Protein AF-A0A7M2TFY6-F1 (afdb_monomer_lite)

pLDDT: mean 75.04, std 17.41, range [47.75, 97.88]

Secondary structure (DSSP, 8-state):
------THHHHHHHH--HHHHHHHHHHHHHHHHHHHS--PPPP-----------S-PPPPP-

Foldseek 3Di:
DPPDPPVVVVCCVVPNPVVVVVVVVVVVVVVVCPVVDDDDPDDPPPPPPPCPPPDDDPDDDD

Sequence (62 aa):
MFQETPIFSRLVAERGDIPAQVRGEAERIRRDLARVLPQAPPAPHPSTAHNTGGWMAPPALP

Radius of gyration: 19.19 Å; chains: 1; bounding box: 27×24×62 Å

Structure (mmCIF, N/CA/C/O backbone):
data_AF-A0A7M2TFY6-F1
#
_entry.id   AF-A0A7M2TFY6-F1
#
loop_
_atom_site.group_PDB
_atom_site.id
_atom_site.type_symbol
_atom_site.label_atom_id
_atom_site.label_alt_id
_atom_site.label_comp_id
_atom_site.label_asym_id
_atom_site.label_entity_id
_atom_site.label_seq_id
_atom_site.pdbx_PDB_ins_code
_atom_site.Cartn_x
_atom_site.Cartn_y
_atom_site.Cartn_z
_atom_site.occupancy
_atom_site.B_iso_or_equiv
_atom_site.auth_seq_id
_atom_site.auth_comp_id
_atom_site.auth_asym_id
_atom_site.auth_atom_id
_atom_site.pdbx_PDB_model_num
ATOM 1 N 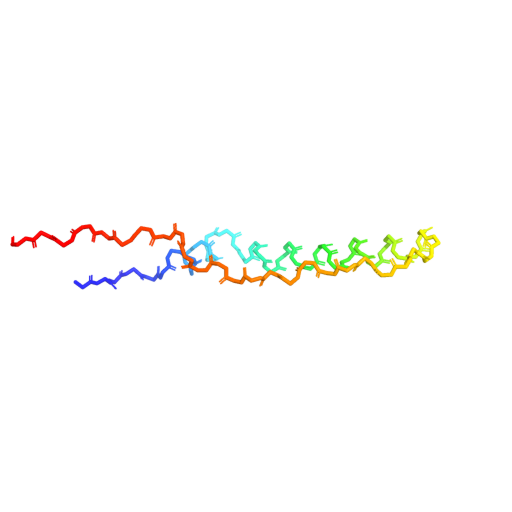N . MET A 1 1 ? -10.801 -2.628 32.240 1.00 47.75 1 MET A N 1
ATOM 2 C CA . MET A 1 1 ? -11.507 -3.002 30.996 1.00 47.75 1 MET A CA 1
ATOM 3 C C . MET A 1 1 ? -10.799 -2.304 29.845 1.00 47.75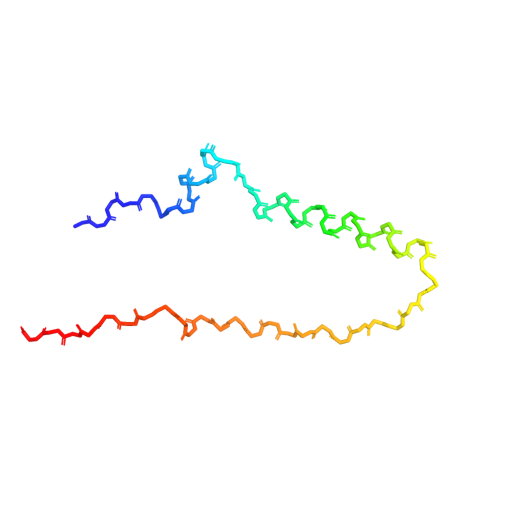 1 MET A C 1
ATOM 5 O O . MET A 1 1 ? -10.821 -1.084 29.820 1.00 47.75 1 MET A O 1
ATOM 9 N N . PHE A 1 2 ? -10.122 -3.032 28.954 1.00 53.81 2 PHE A N 1
ATOM 10 C CA . PHE A 1 2 ? -9.523 -2.440 27.751 1.00 53.81 2 PHE A CA 1
ATOM 11 C C . PHE A 1 2 ? -10.619 -2.269 26.696 1.00 53.81 2 PHE A C 1
ATOM 13 O O . PHE A 1 2 ? -10.826 -3.136 25.854 1.00 53.81 2 PHE A O 1
ATOM 20 N N . GLN A 1 3 ? -11.383 -1.184 26.813 1.00 56.72 3 GLN A N 1
ATOM 21 C CA . GLN A 1 3 ? -12.314 -0.742 25.775 1.00 56.72 3 GLN A CA 1
ATOM 22 C C . GLN A 1 3 ? -11.624 0.255 24.850 1.00 56.72 3 GLN A C 1
ATOM 24 O O . GLN A 1 3 ? -12.015 1.412 24.744 1.00 56.72 3 GLN A O 1
ATOM 29 N N . GLU A 1 4 ? -10.575 -0.195 24.181 1.00 55.84 4 GLU A N 1
ATOM 30 C CA . GLU A 1 4 ? -10.055 0.529 23.036 1.00 55.84 4 GLU A CA 1
ATOM 31 C C . GLU A 1 4 ? -10.401 -0.322 21.833 1.00 55.84 4 GLU A C 1
ATOM 33 O O . GLU A 1 4 ? -9.927 -1.452 21.718 1.00 55.84 4 GLU A O 1
ATOM 38 N N . THR A 1 5 ? -11.249 0.184 20.938 1.00 53.88 5 THR A N 1
ATOM 39 C CA . THR A 1 5 ? -11.249 -0.306 19.560 1.00 53.88 5 THR A CA 1
ATOM 40 C C . THR A 1 5 ? -9.775 -0.292 19.157 1.00 53.88 5 THR A C 1
ATOM 42 O O . THR A 1 5 ? -9.190 0.797 19.173 1.00 53.88 5 THR A O 1
ATOM 45 N N . PRO A 1 6 ? -9.128 -1.460 18.943 1.00 61.72 6 PRO A N 1
ATOM 46 C CA . PRO A 1 6 ? -7.675 -1.542 18.896 1.00 61.72 6 PRO A CA 1
ATOM 47 C C . PRO A 1 6 ? -7.218 -0.507 17.882 1.00 61.72 6 PRO A C 1
ATOM 49 O O . PRO A 1 6 ? -7.782 -0.484 16.784 1.00 61.72 6 PRO A O 1
ATOM 52 N N . ILE A 1 7 ? -6.321 0.392 18.311 1.00 75.25 7 ILE A N 1
ATOM 53 C CA . ILE A 1 7 ? -5.936 1.684 17.699 1.00 75.25 7 ILE A CA 1
ATOM 54 C C . ILE A 1 7 ? -6.060 1.696 16.168 1.00 75.25 7 ILE A C 1
ATOM 56 O O . ILE A 1 7 ? -6.548 2.655 15.577 1.00 75.25 7 ILE A O 1
ATOM 60 N N . PHE A 1 8 ? -5.679 0.591 15.532 1.00 78.75 8 PHE A N 1
ATOM 61 C CA . PHE A 1 8 ? -5.877 0.291 14.122 1.00 78.75 8 PHE A CA 1
ATOM 62 C C . PHE A 1 8 ? -7.258 0.652 13.540 1.00 78.75 8 PHE A C 1
ATOM 64 O O . PHE A 1 8 ? -7.330 1.386 12.565 1.00 78.75 8 PHE A O 1
ATOM 71 N N . SER A 1 9 ? -8.359 0.174 14.121 1.00 83.56 9 SER A N 1
ATOM 72 C CA . SER A 1 9 ? -9.726 0.441 13.632 1.00 83.56 9 SER A CA 1
ATOM 73 C C . SER A 1 9 ? -10.065 1.935 13.608 1.00 83.56 9 SER A C 1
ATOM 75 O O . SER A 1 9 ? -10.642 2.434 12.642 1.00 83.56 9 SER A O 1
ATOM 77 N N . ARG A 1 10 ? -9.641 2.666 14.643 1.00 87.00 10 ARG A N 1
ATOM 78 C CA . ARG A 1 10 ? -9.779 4.118 14.730 1.00 87.00 10 ARG A CA 1
ATOM 79 C C . ARG A 1 10 ? -8.895 4.826 13.707 1.00 87.00 10 ARG A C 1
ATOM 81 O O . ARG A 1 10 ? -9.360 5.750 13.053 1.00 87.00 10 ARG A O 1
ATOM 88 N N . LEU A 1 11 ? -7.658 4.367 13.510 1.00 89.44 11 LEU A N 1
ATOM 89 C CA . LEU A 1 11 ? -6.778 4.895 12.465 1.00 89.44 11 LEU A CA 1
ATOM 90 C C . LEU A 1 11 ? -7.377 4.700 11.071 1.00 89.44 11 LEU A C 1
ATOM 92 O O . LEU A 1 11 ? -7.326 5.624 10.267 1.00 89.44 11 LEU A O 1
ATOM 96 N N . VAL A 1 12 ? -7.984 3.544 10.798 1.00 89.00 12 VAL A N 1
ATOM 97 C CA . VAL A 1 12 ? -8.681 3.290 9.532 1.00 89.00 12 VAL A CA 1
ATOM 98 C C . VAL A 1 12 ? -9.889 4.214 9.376 1.00 89.00 12 VAL A C 1
ATOM 100 O O . VAL A 1 12 ? -10.108 4.742 8.291 1.00 89.00 12 VAL A O 1
ATOM 103 N N . ALA A 1 13 ? -10.647 4.464 10.444 1.00 90.38 13 ALA A N 1
ATOM 104 C CA . ALA A 1 13 ? -11.780 5.386 10.396 1.00 90.38 13 ALA A CA 1
ATOM 105 C C . ALA A 1 13 ? -11.353 6.851 10.171 1.00 90.38 13 ALA A C 1
ATOM 107 O O . ALA A 1 13 ? -11.997 7.565 9.409 1.00 90.38 13 ALA A O 1
ATOM 108 N N . GLU A 1 14 ? -10.269 7.301 10.808 1.00 92.44 14 GLU A N 1
ATOM 109 C CA . GLU A 1 14 ? -9.802 8.694 10.736 1.00 92.44 14 GLU A CA 1
ATOM 110 C C . GLU A 1 14 ? -8.933 8.982 9.500 1.00 92.44 14 GLU A C 1
ATOM 112 O O . GLU A 1 14 ? -8.920 10.107 9.002 1.00 92.44 14 GLU A O 1
ATOM 117 N N . ARG A 1 15 ? -8.173 7.992 9.017 1.00 91.00 15 ARG A N 1
ATOM 118 C CA . ARG A 1 15 ? -7.141 8.162 7.975 1.00 91.00 15 ARG A CA 1
ATOM 119 C C . ARG A 1 15 ? -7.331 7.258 6.757 1.00 91.00 15 ARG A C 1
ATOM 121 O O . ARG A 1 15 ? -6.590 7.395 5.786 1.00 91.00 15 ARG A O 1
ATOM 128 N N . GLY A 1 16 ? -8.303 6.352 6.793 1.00 92.75 16 GLY A N 1
ATOM 129 C CA . GLY A 1 16 ? -8.495 5.318 5.781 1.00 92.75 16 GLY A CA 1
ATOM 130 C C . GLY A 1 16 ? -7.586 4.102 5.979 1.00 92.75 16 GLY A C 1
ATOM 131 O O . GLY A 1 16 ? -6.644 4.105 6.775 1.00 92.75 16 GLY A O 1
ATOM 132 N N . ASP A 1 17 ? -7.862 3.036 5.227 1.00 93.88 17 ASP A N 1
ATOM 133 C CA . ASP A 1 17 ? -7.057 1.809 5.223 1.00 93.88 17 ASP A CA 1
ATOM 134 C C . ASP A 1 17 ? -5.772 1.991 4.395 1.00 93.88 17 ASP A C 1
ATOM 136 O O . ASP A 1 17 ? -5.617 1.468 3.288 1.00 93.88 17 ASP A O 1
ATOM 140 N N . ILE A 1 18 ? -4.846 2.783 4.940 1.00 94.50 18 ILE A N 1
ATOM 141 C CA . ILE A 1 18 ? -3.536 3.062 4.340 1.00 94.50 18 ILE A CA 1
ATOM 142 C C . ILE A 1 18 ? -2.778 1.756 4.011 1.00 94.50 18 ILE A C 1
ATOM 144 O O . ILE A 1 18 ? -2.245 1.654 2.904 1.00 94.50 18 ILE A O 1
ATOM 148 N N . PRO A 1 19 ? -2.737 0.719 4.879 1.00 90.12 19 PRO A N 1
ATOM 149 C CA . PRO A 1 19 ? -2.079 -0.545 4.539 1.00 90.12 19 PRO A CA 1
ATOM 150 C C . PRO A 1 19 ? -2.663 -1.256 3.311 1.00 90.12 19 PRO A C 1
ATOM 152 O O . PRO A 1 19 ? -1.909 -1.816 2.510 1.00 90.12 19 PRO A O 1
ATOM 155 N N . ALA A 1 20 ? -3.989 -1.273 3.134 1.00 95.12 20 ALA A N 1
ATOM 156 C CA . ALA A 1 20 ? -4.594 -1.825 1.922 1.00 95.12 20 ALA A CA 1
ATOM 157 C C . ALA A 1 20 ? -4.251 -0.990 0.681 1.00 95.12 20 ALA A C 1
ATOM 159 O O . ALA A 1 20 ? -3.879 -1.560 -0.346 1.00 95.12 20 ALA A O 1
ATOM 160 N N . GLN A 1 21 ? -4.300 0.340 0.792 1.00 95.50 21 GLN A N 1
ATOM 161 C CA . GLN A 1 21 ? -3.948 1.251 -0.302 1.00 95.50 21 GLN A CA 1
ATOM 162 C C . GLN A 1 21 ? -2.503 1.046 -0.773 1.00 95.50 21 GLN A C 1
ATOM 164 O O . GLN A 1 21 ? -2.262 0.851 -1.962 1.00 95.50 21 GLN A O 1
ATOM 169 N N . VAL A 1 22 ? -1.546 0.997 0.158 1.00 96.69 22 VAL A N 1
ATOM 170 C CA . VAL A 1 22 ? -0.126 0.777 -0.159 1.00 96.69 22 VAL A CA 1
ATOM 171 C C . VAL A 1 22 ? 0.091 -0.580 -0.830 1.00 96.69 22 VAL A C 1
ATOM 173 O O . VAL A 1 22 ? 0.863 -0.663 -1.781 1.00 96.69 22 VAL A O 1
ATOM 176 N N . ARG A 1 23 ? -0.607 -1.643 -0.397 1.00 95.81 23 ARG A N 1
ATOM 177 C CA . ARG A 1 23 ? -0.544 -2.952 -1.076 1.00 95.81 23 ARG A CA 1
ATOM 178 C C . ARG A 1 23 ? -1.067 -2.884 -2.511 1.00 95.81 23 ARG A C 1
ATOM 180 O O . ARG A 1 23 ? -0.463 -3.489 -3.394 1.00 95.81 23 ARG A O 1
ATOM 187 N N . GLY A 1 24 ? -2.152 -2.149 -2.743 1.00 97.12 24 GLY A N 1
ATOM 188 C CA . GLY A 1 24 ? -2.693 -1.927 -4.084 1.00 97.12 24 GLY A CA 1
ATOM 189 C C . GLY A 1 24 ? -1.703 -1.203 -4.998 1.00 97.12 24 GLY A C 1
ATOM 190 O O . GLY A 1 24 ? -1.412 -1.681 -6.095 1.00 97.12 24 GLY A O 1
ATOM 191 N N . GLU A 1 25 ? -1.125 -0.100 -4.523 1.00 97.88 25 GLU A N 1
ATOM 192 C CA . GLU A 1 25 ? -0.142 0.676 -5.290 1.00 97.88 25 GLU A CA 1
ATOM 193 C C . GLU A 1 25 ? 1.156 -0.098 -5.525 1.00 97.88 25 GLU A C 1
ATOM 195 O O . GLU A 1 25 ? 1.680 -0.106 -6.638 1.00 97.88 25 GLU A O 1
ATOM 200 N N . ALA A 1 26 ? 1.650 -0.825 -4.521 1.00 97.00 26 ALA A N 1
ATOM 201 C CA . ALA A 1 26 ? 2.826 -1.674 -4.677 1.00 97.00 26 ALA A CA 1
ATOM 202 C C . ALA A 1 26 ? 2.609 -2.742 -5.761 1.00 97.00 26 ALA A C 1
ATOM 204 O O . ALA A 1 26 ? 3.488 -2.968 -6.592 1.00 97.00 26 ALA A O 1
ATOM 205 N N . GLU A 1 27 ? 1.431 -3.369 -5.798 1.00 96.88 27 GLU A N 1
ATOM 206 C CA . GLU A 1 27 ? 1.097 -4.358 -6.823 1.00 96.88 27 GLU A CA 1
ATOM 207 C C . GLU A 1 27 ? 0.974 -3.731 -8.216 1.00 96.88 27 GLU A C 1
ATOM 209 O O . GLU A 1 27 ? 1.435 -4.313 -9.201 1.00 96.88 27 GLU A O 1
ATOM 214 N N . ARG A 1 28 ? 0.403 -2.527 -8.312 1.00 96.69 28 ARG A N 1
ATOM 215 C CA . ARG A 1 28 ? 0.350 -1.766 -9.563 1.00 96.69 28 ARG A CA 1
ATOM 216 C C . ARG A 1 28 ? 1.755 -1.461 -10.085 1.00 96.69 28 ARG A C 1
ATOM 218 O O . ARG A 1 28 ? 2.066 -1.822 -11.218 1.00 96.69 28 ARG A O 1
ATOM 225 N N . ILE A 1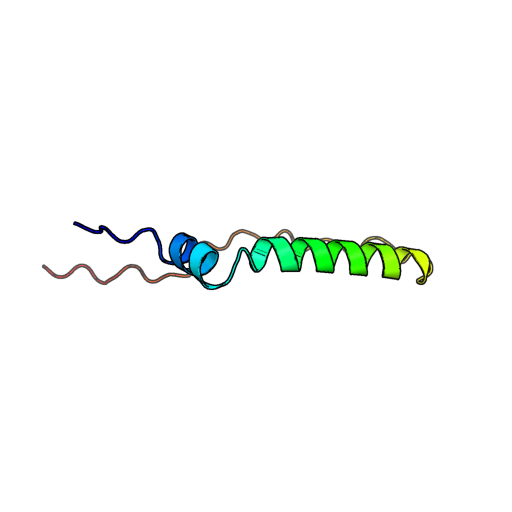 29 ? 2.614 -0.882 -9.245 1.00 95.50 29 ILE A N 1
ATOM 226 C CA . ILE A 1 29 ? 4.007 -0.562 -9.589 1.00 95.50 29 ILE A CA 1
ATOM 227 C C . ILE A 1 29 ? 4.752 -1.830 -10.008 1.00 95.50 29 ILE A C 1
ATOM 229 O O . ILE A 1 29 ? 5.449 -1.830 -11.019 1.00 95.50 29 ILE A O 1
ATOM 233 N N . ARG A 1 30 ? 4.567 -2.940 -9.284 1.00 92.38 30 ARG A N 1
ATOM 234 C CA . ARG A 1 30 ? 5.183 -4.230 -9.618 1.00 92.38 30 ARG A CA 1
ATOM 235 C C . ARG A 1 30 ? 4.803 -4.700 -11.022 1.00 9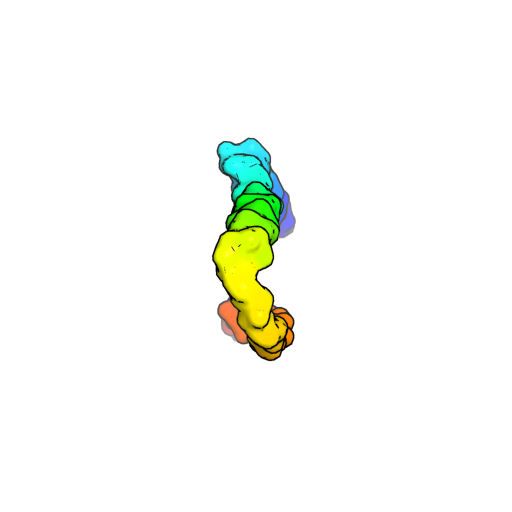2.38 30 ARG A C 1
ATOM 237 O O . A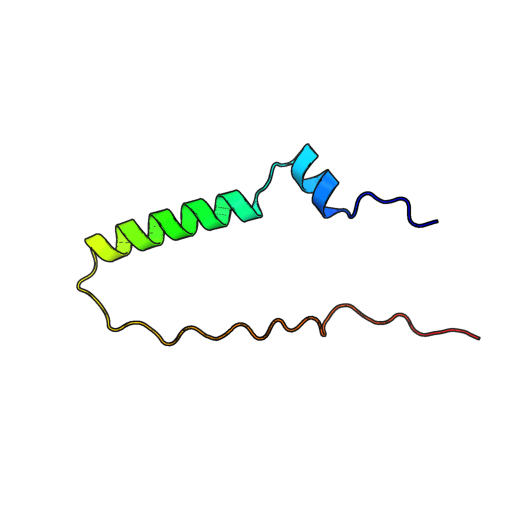RG A 1 30 ? 5.671 -5.162 -11.758 1.00 92.38 30 ARG A O 1
ATOM 244 N N . ARG A 1 31 ? 3.530 -4.575 -11.410 1.00 92.00 31 ARG A N 1
ATOM 245 C CA . ARG A 1 31 ? 3.052 -4.947 -12.753 1.00 92.00 31 ARG A CA 1
ATOM 246 C C . ARG A 1 31 ? 3.601 -4.031 -13.835 1.00 92.00 31 ARG A C 1
ATOM 248 O O . ARG A 1 31 ? 3.995 -4.523 -14.888 1.00 92.00 31 ARG A O 1
ATOM 255 N N . ASP A 1 32 ? 3.638 -2.730 -13.577 1.00 93.94 32 ASP A N 1
ATOM 256 C CA . ASP A 1 32 ? 4.170 -1.755 -14.527 1.00 93.94 32 ASP A CA 1
ATOM 257 C C . ASP A 1 32 ? 5.673 -1.977 -14.750 1.00 93.94 32 ASP A C 1
ATOM 259 O O . ASP A 1 32 ? 6.126 -2.047 -15.892 1.00 93.94 32 ASP A O 1
ATOM 263 N N . LEU A 1 33 ? 6.432 -2.226 -13.679 1.00 92.31 33 LEU A N 1
ATOM 264 C CA . LEU A 1 33 ? 7.845 -2.594 -13.768 1.00 92.31 33 LEU A CA 1
ATOM 265 C C . LEU A 1 33 ? 8.057 -3.916 -14.512 1.00 92.31 33 LEU A C 1
ATOM 267 O O . LEU A 1 33 ? 8.957 -3.997 -15.342 1.00 92.31 33 LEU A O 1
ATOM 271 N N . ALA A 1 34 ? 7.217 -4.929 -14.280 1.00 88.56 34 ALA A N 1
ATOM 272 C CA . ALA A 1 34 ? 7.306 -6.212 -14.982 1.00 88.56 34 ALA A CA 1
ATOM 273 C C . ALA A 1 34 ? 7.057 -6.107 -16.499 1.00 88.56 34 ALA A C 1
ATOM 275 O O . ALA A 1 34 ? 7.472 -6.993 -17.240 1.00 88.56 34 ALA A O 1
ATOM 276 N N . ARG A 1 35 ? 6.379 -5.050 -16.972 1.00 88.00 35 ARG A N 1
ATOM 277 C CA . ARG A 1 35 ? 6.185 -4.790 -18.411 1.00 88.00 35 ARG A CA 1
ATOM 278 C C . ARG A 1 35 ? 7.398 -4.133 -19.062 1.00 88.00 35 ARG A C 1
ATOM 280 O O . ARG A 1 35 ? 7.634 -4.353 -20.244 1.00 88.00 35 ARG A O 1
ATOM 287 N N . VAL A 1 36 ? 8.110 -3.286 -18.320 1.00 89.38 36 VAL A N 1
ATOM 288 C CA . VAL A 1 36 ? 9.208 -2.462 -18.852 1.00 89.38 36 VAL A CA 1
ATOM 289 C C . VAL A 1 36 ? 10.559 -3.151 -18.688 1.00 89.38 36 VAL A C 1
ATOM 291 O O . VAL A 1 36 ? 11.423 -3.033 -19.554 1.00 89.38 36 VAL A O 1
ATOM 294 N N . LEU A 1 37 ? 10.759 -3.866 -17.582 1.00 87.00 37 LEU A N 1
ATOM 295 C CA . LEU A 1 37 ? 12.003 -4.573 -17.323 1.00 87.00 37 LEU A CA 1
ATOM 296 C C . LEU A 1 37 ? 11.990 -5.929 -18.047 1.00 87.00 37 LEU A C 1
ATOM 298 O O . LEU A 1 37 ? 11.021 -6.679 -17.902 1.00 87.00 37 LEU A O 1
ATOM 302 N N . PRO A 1 38 ? 13.062 -6.289 -18.784 1.00 71.06 38 PRO A N 1
ATOM 303 C CA . PRO A 1 38 ? 13.263 -7.661 -19.237 1.00 71.06 38 PRO A CA 1
ATOM 304 C C . PRO A 1 38 ? 13.161 -8.579 -18.018 1.00 71.06 38 PRO A C 1
ATOM 306 O O . PRO A 1 38 ? 13.753 -8.255 -16.987 1.00 71.06 38 PRO A O 1
ATOM 309 N N .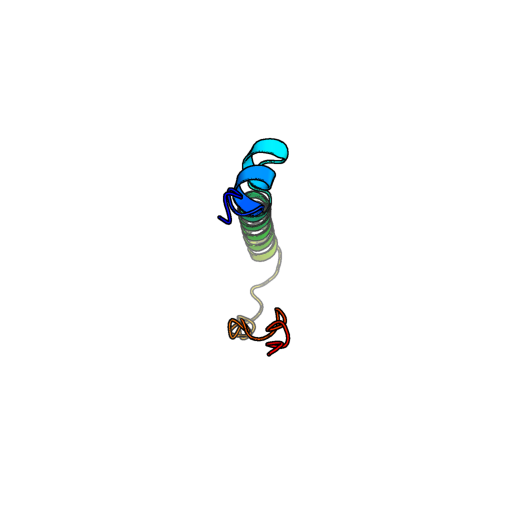 GLN A 1 39 ? 12.396 -9.673 -18.105 1.00 67.44 39 GLN A N 1
ATOM 310 C CA . GLN A 1 39 ? 12.165 -10.578 -16.974 1.00 67.44 39 GLN A CA 1
ATOM 311 C C . GLN A 1 39 ? 13.490 -10.948 -16.291 1.00 67.44 39 GLN A C 1
ATOM 313 O O . GLN A 1 39 ? 14.251 -11.779 -16.785 1.00 67.44 39 GLN A O 1
ATOM 318 N N . ALA A 1 40 ? 13.757 -10.337 -15.138 1.00 64.50 40 ALA A N 1
ATOM 319 C CA . ALA A 1 40 ? 14.785 -10.813 -14.234 1.00 64.50 40 ALA A CA 1
ATOM 320 C C . ALA A 1 40 ? 14.264 -12.096 -13.561 1.00 64.50 40 ALA A C 1
ATOM 322 O O . ALA A 1 40 ? 13.059 -12.187 -13.284 1.00 64.50 40 ALA A O 1
ATOM 323 N N . PRO A 1 41 ? 15.129 -13.090 -13.290 1.00 63.62 41 PRO A N 1
ATOM 324 C CA . PRO A 1 41 ? 14.737 -14.287 -12.557 1.00 63.62 41 PRO A CA 1
ATOM 325 C C . PRO A 1 41 ? 14.045 -13.902 -11.242 1.00 63.62 41 PRO A C 1
ATOM 327 O O . PRO A 1 41 ? 14.466 -12.929 -10.608 1.00 63.62 41 PRO A O 1
ATOM 330 N N . PRO A 1 42 ? 12.991 -14.624 -10.819 1.00 64.56 42 PRO A N 1
ATOM 331 C CA . PRO A 1 42 ? 12.291 -14.311 -9.583 1.00 64.56 42 PRO A CA 1
ATOM 332 C C . PRO A 1 42 ? 13.289 -14.289 -8.422 1.00 64.56 42 PRO A C 1
ATOM 334 O O . PRO A 1 42 ? 13.947 -15.290 -8.138 1.00 64.56 42 PRO A O 1
ATOM 337 N N . ALA A 1 43 ? 13.412 -13.134 -7.765 1.00 66.94 43 ALA A N 1
ATOM 338 C CA . ALA A 1 43 ? 14.201 -13.024 -6.550 1.00 66.94 43 ALA A CA 1
ATOM 339 C C . ALA A 1 43 ? 13.600 -13.961 -5.486 1.00 66.94 43 ALA A C 1
ATOM 341 O O . ALA A 1 43 ? 12.368 -14.017 -5.361 1.00 66.94 43 ALA A O 1
ATOM 342 N N . PRO A 1 44 ? 14.424 -14.696 -4.718 1.00 63.38 44 PRO A N 1
ATOM 343 C CA . PRO A 1 44 ? 13.928 -15.467 -3.592 1.00 63.38 44 PRO A CA 1
ATOM 344 C C . PRO A 1 44 ? 13.244 -14.496 -2.632 1.00 63.38 44 PRO A C 1
ATOM 346 O O . PRO A 1 44 ? 13.852 -13.565 -2.107 1.00 63.38 44 PRO A O 1
ATOM 349 N N . HIS A 1 45 ? 11.940 -14.684 -2.469 1.00 62.94 45 HIS A N 1
ATOM 350 C CA . HIS A 1 45 ? 11.144 -13.971 -1.488 1.00 62.94 45 HIS A CA 1
ATOM 351 C C . HIS A 1 45 ? 11.770 -14.255 -0.120 1.00 62.94 45 HIS A C 1
ATOM 353 O O . HIS A 1 45 ? 11.873 -15.428 0.250 1.00 62.94 45 HIS A O 1
ATOM 359 N N . PRO A 1 46 ? 12.198 -13.237 0.649 1.00 58.34 46 PRO A N 1
ATOM 360 C CA . PRO A 1 46 ? 12.430 -13.467 2.056 1.00 58.34 46 PRO A CA 1
ATOM 361 C C . PRO A 1 46 ? 11.061 -13.827 2.618 1.00 58.34 46 PRO A C 1
ATOM 363 O O . PRO A 1 46 ? 10.176 -12.977 2.708 1.00 58.34 46 PRO A O 1
ATOM 366 N N . SER A 1 47 ? 10.860 -15.109 2.921 1.00 57.16 47 SER A N 1
ATOM 367 C CA . SER A 1 47 ? 9.783 -15.541 3.794 1.00 57.16 47 SER A CA 1
ATOM 368 C C . SER A 1 47 ? 9.900 -14.680 5.038 1.00 57.16 47 SER A C 1
ATOM 370 O O . SER A 1 47 ? 10.808 -14.863 5.848 1.00 57.16 47 SER A O 1
ATOM 372 N N . THR A 1 48 ? 9.032 -13.682 5.157 1.00 57.03 48 THR A N 1
ATOM 373 C CA . THR A 1 48 ? 8.838 -12.943 6.388 1.00 57.03 48 THR A CA 1
ATOM 374 C C . THR A 1 48 ? 8.318 -13.967 7.381 1.00 57.03 48 THR A C 1
ATOM 376 O O . THR A 1 48 ? 7.120 -14.230 7.486 1.00 57.03 48 THR A O 1
ATOM 379 N N . ALA A 1 49 ? 9.253 -14.590 8.099 1.00 48.34 49 ALA A N 1
ATOM 380 C CA . ALA A 1 49 ? 9.000 -15.034 9.447 1.00 48.34 49 ALA A CA 1
ATOM 381 C C . ALA A 1 49 ? 8.354 -13.830 10.131 1.00 48.34 49 ALA A C 1
ATOM 383 O O . ALA A 1 49 ? 8.958 -12.772 10.302 1.00 48.34 49 ALA A O 1
ATOM 384 N N . HIS A 1 50 ? 7.066 -13.976 10.379 1.00 55.62 50 HIS A N 1
ATOM 385 C CA . HIS A 1 50 ? 6.230 -13.137 11.204 1.00 55.62 50 HIS A CA 1
ATOM 386 C C . HIS A 1 50 ? 6.871 -13.152 12.589 1.00 55.62 50 HIS A C 1
ATOM 388 O O . HIS A 1 50 ? 6.513 -13.938 13.458 1.00 55.62 50 HIS A O 1
ATOM 394 N N . ASN A 1 51 ? 7.902 -12.329 12.773 1.00 50.41 51 ASN A N 1
ATOM 395 C CA . ASN A 1 51 ? 8.511 -12.114 14.064 1.00 50.41 51 ASN A CA 1
ATOM 396 C C . ASN A 1 51 ? 7.543 -11.242 14.868 1.00 50.41 51 ASN A C 1
ATOM 398 O O . ASN A 1 51 ? 7.677 -10.026 14.955 1.00 50.41 51 ASN A O 1
ATOM 402 N N . THR A 1 52 ? 6.531 -11.889 15.437 1.00 50.66 52 THR A N 1
ATOM 403 C CA . THR A 1 52 ? 5.683 -11.369 16.511 1.00 50.66 52 THR A CA 1
ATOM 404 C C . THR A 1 52 ? 6.428 -11.305 17.854 1.00 50.66 52 THR A C 1
ATOM 406 O O . THR A 1 52 ? 5.797 -11.182 18.895 1.00 50.66 52 THR A O 1
ATOM 409 N N . GLY A 1 53 ? 7.762 -11.371 17.876 1.00 54.41 53 GLY A N 1
ATOM 410 C CA . GLY A 1 53 ? 8.575 -11.412 19.095 1.00 54.41 53 GLY A CA 1
ATOM 411 C C . GLY A 1 53 ? 9.067 -10.058 19.613 1.00 54.41 53 GLY A C 1
ATOM 412 O O . GLY A 1 53 ? 10.045 -10.032 20.350 1.00 54.41 53 GLY A O 1
ATOM 413 N N . GLY A 1 54 ? 8.462 -8.933 19.214 1.00 51.94 54 GLY A N 1
ATOM 414 C CA . GLY A 1 54 ? 9.054 -7.604 19.435 1.00 51.94 54 GLY A CA 1
ATOM 415 C C . GLY A 1 54 ? 8.258 -6.592 20.260 1.00 51.94 54 GLY A C 1
ATOM 416 O O . GLY A 1 54 ? 8.715 -5.461 20.383 1.00 51.94 54 GLY A O 1
ATOM 417 N N . TRP A 1 55 ? 7.086 -6.933 20.803 1.00 49.16 55 TRP A N 1
ATOM 418 C CA . TRP A 1 55 ? 6.310 -5.996 21.626 1.00 49.16 55 TRP A CA 1
ATOM 419 C C . TRP A 1 55 ? 6.362 -6.478 23.072 1.00 49.16 55 TRP A C 1
ATOM 421 O O . TRP A 1 55 ? 5.687 -7.426 23.454 1.00 49.16 55 TRP A O 1
ATOM 431 N N . MET A 1 56 ? 7.283 -5.855 23.805 1.00 54.47 56 MET A N 1
ATOM 432 C CA . MET A 1 56 ? 7.580 -5.982 25.232 1.00 54.47 56 MET A CA 1
ATOM 433 C C . MET A 1 56 ? 6.480 -6.650 26.073 1.00 54.47 56 MET A C 1
ATOM 435 O O . MET A 1 56 ? 5.408 -6.082 26.276 1.00 54.47 56 MET A O 1
ATOM 439 N N . ALA A 1 57 ? 6.792 -7.815 26.648 1.00 59.44 57 ALA A N 1
ATOM 440 C CA . ALA A 1 57 ? 6.084 -8.287 27.831 1.00 59.44 57 ALA A CA 1
ATOM 441 C C . ALA A 1 57 ? 6.363 -7.291 28.977 1.00 59.44 57 ALA A C 1
ATOM 443 O O . ALA A 1 57 ? 7.538 -7.033 29.260 1.00 59.44 57 ALA A O 1
ATOM 444 N N . PRO A 1 58 ? 5.344 -6.692 29.621 1.00 63.12 58 PRO A N 1
ATOM 445 C CA . PRO A 1 58 ? 5.586 -5.847 30.782 1.00 63.12 58 PRO A CA 1
ATOM 446 C C . PRO A 1 58 ? 6.141 -6.705 31.932 1.00 63.12 58 PRO A C 1
ATOM 448 O O . PRO A 1 58 ? 5.724 -7.860 32.076 1.00 63.12 58 PRO A O 1
ATOM 451 N N . PRO A 1 59 ? 7.065 -6.184 32.763 1.00 68.62 59 PRO A N 1
ATOM 452 C CA . PRO A 1 59 ? 7.508 -6.912 33.942 1.00 68.62 59 PRO A CA 1
ATOM 453 C C . PRO A 1 59 ? 6.315 -7.114 34.882 1.00 68.62 59 PRO A C 1
ATOM 455 O O . PRO A 1 59 ? 5.639 -6.157 35.260 1.00 68.62 59 PRO A O 1
ATOM 458 N N . ALA A 1 60 ? 6.052 -8.369 35.245 1.00 61.19 60 ALA A N 1
ATOM 459 C CA . ALA A 1 60 ? 5.120 -8.700 36.313 1.00 61.19 60 ALA A CA 1
ATOM 460 C C . ALA A 1 60 ? 5.695 -8.177 37.640 1.00 61.19 60 ALA A C 1
ATOM 462 O O . ALA A 1 60 ? 6.785 -8.584 38.044 1.00 61.19 60 ALA A O 1
ATOM 463 N N . LEU A 1 61 ? 4.986 -7.252 38.287 1.00 59.31 61 LEU A N 1
ATOM 464 C CA . LEU A 1 61 ? 5.274 -6.823 39.656 1.00 59.31 61 LEU A CA 1
ATOM 465 C C . LEU A 1 61 ? 4.459 -7.685 40.642 1.00 59.31 61 LEU A C 1
ATOM 467 O O . LEU A 1 61 ? 3.339 -8.064 40.287 1.00 59.31 61 LEU A O 1
ATOM 471 N N . PRO A 1 62 ? 5.008 -8.017 41.828 1.00 63.22 62 PRO A N 1
ATOM 472 C CA . PRO A 1 62 ? 4.285 -8.715 42.894 1.00 63.22 62 PRO A CA 1
ATOM 473 C C . PRO A 1 62 ? 3.182 -7.858 43.527 1.00 63.22 62 PRO A C 1
ATOM 475 O O . PRO A 1 62 ? 3.323 -6.612 43.540 1.00 63.22 62 PRO A O 1
#

Organism: Streptomyces chromofuscus (NCBI:txid42881)